Protein AF-A0A9Q0ENS5-F1 (afdb_monomer_lite)

pLDDT: mean 82.98, std 19.2, range [41.03, 97.69]

Radius of gyration: 19.53 Å; chains: 1; bounding box: 33×38×55 Å

InterPro domains:
  IPR000209 Peptidase S8/S53 domain [PF00082] (42-66)
  IPR023827 Peptidase S8, subtilisin, Asp-active site [PS00136] (47-58)
  IPR036852 Peptidase S8/S53 domain superfamily [G3DSA:3.40.50.200] (1-78)
  IPR036852 Peptidase S8/S53 domain superfamily [SSF52743] (3-76)

Sequence (89 aa):
MEVNISDPLFSKQWYLVNTGQADGTPGLDLNVAEAWRLGYTGRGVTIAIMDDGIDYLHPDLASNYVSTTPAVLHPSLRRSLQWLVVVGL

Foldseek 3Di:
DQPDDPPPCVLVPCQAFNPCSPVDDGPPHPPCRVVVVVVNDCPPPDDDDPDPDDPCVPPVRVVVDDPDDPCPPDPVNVVVCVPVVPDDD

Organism: NCBI:txid630683

Secondary structure (DSSP, 8-state):
-------TTGGG-TTT--SSTTSPPTT-S--HHHHHHTT---TT------SS---TTSTTTTTT---S----S-GGGGTTGGGSSS---

Structure (mmCIF, N/CA/C/O backbone):
data_AF-A0A9Q0ENS5-F1
#
_entry.id   AF-A0A9Q0ENS5-F1
#
loop_
_atom_site.group_PDB
_atom_site.id
_atom_site.type_symbol
_atom_site.label_atom_id
_atom_site.label_alt_id
_atom_site.label_comp_id
_atom_site.label_asym_id
_atom_site.label_entity_id
_atom_site.label_seq_id
_atom_site.pdbx_PDB_ins_code
_atom_site.Cartn_x
_atom_site.Cartn_y
_atom_site.Cartn_z
_atom_site.occupancy
_atom_site.B_iso_or_equiv
_atom_site.auth_seq_id
_atom_site.auth_comp_id
_atom_site.auth_asym_id
_atom_site.auth_atom_id
_atom_site.pdbx_PDB_model_num
ATOM 1 N N . MET A 1 1 ? -11.649 -17.631 1.698 1.00 50.94 1 MET A N 1
ATOM 2 C CA . MET A 1 1 ? -10.205 -17.825 1.916 1.00 50.94 1 MET A CA 1
ATOM 3 C C . MET A 1 1 ? -9.736 -16.695 2.803 1.00 50.94 1 MET A C 1
ATOM 5 O O . MET A 1 1 ? -10.124 -15.563 2.553 1.00 50.94 1 MET A O 1
ATOM 9 N N . GLU A 1 2 ? -9.020 -17.012 3.871 1.00 57.41 2 GLU A N 1
ATOM 10 C CA . GLU A 1 2 ? -8.387 -16.020 4.739 1.00 57.41 2 GLU A CA 1
ATOM 11 C C . GLU A 1 2 ? -7.260 -15.335 3.956 1.00 57.41 2 GLU A C 1
ATOM 13 O O . GLU A 1 2 ? -6.495 -16.008 3.260 1.00 57.41 2 GLU A O 1
ATOM 18 N N . VAL A 1 3 ? -7.201 -14.003 3.987 1.00 68.94 3 VAL A N 1
ATOM 19 C CA . VAL A 1 3 ? -6.105 -13.261 3.355 1.00 68.94 3 VAL A CA 1
ATOM 20 C C . VAL A 1 3 ? -4.917 -13.349 4.312 1.00 68.94 3 VAL A C 1
ATOM 22 O O . VAL A 1 3 ? -4.885 -12.658 5.324 1.00 68.94 3 VAL A O 1
ATOM 25 N N . ASN A 1 4 ? -3.973 -14.250 4.035 1.00 80.94 4 ASN A N 1
ATOM 26 C CA . ASN A 1 4 ? -2.781 -14.423 4.863 1.00 80.94 4 ASN A CA 1
ATOM 27 C C . ASN A 1 4 ? -1.769 -13.305 4.575 1.00 80.94 4 ASN A C 1
ATOM 29 O O . ASN A 1 4 ? -1.042 -13.374 3.583 1.00 80.94 4 ASN A O 1
ATOM 33 N N . ILE A 1 5 ? -1.738 -12.280 5.429 1.00 90.19 5 ILE A N 1
ATOM 34 C CA . ILE A 1 5 ? -0.812 -11.151 5.311 1.00 90.19 5 ILE A CA 1
ATOM 35 C C . ILE A 1 5 ? 0.291 -11.304 6.354 1.00 90.19 5 ILE A C 1
ATOM 37 O O . ILE A 1 5 ? 0.049 -11.190 7.552 1.00 90.19 5 ILE A O 1
ATOM 41 N N . SER A 1 6 ? 1.509 -11.562 5.881 1.00 94.19 6 SER A N 1
ATOM 42 C CA . SER A 1 6 ? 2.696 -11.758 6.720 1.00 94.19 6 SER A CA 1
ATOM 43 C C . SER A 1 6 ? 3.584 -10.518 6.827 1.00 94.19 6 SER A C 1
ATOM 45 O O . SER A 1 6 ? 4.652 -10.600 7.432 1.00 94.19 6 SER A O 1
ATOM 47 N N . ASP A 1 7 ? 3.193 -9.399 6.209 1.00 95.06 7 ASP A N 1
ATOM 48 C CA . ASP A 1 7 ? 3.967 -8.160 6.273 1.00 95.06 7 ASP A CA 1
ATOM 49 C C . ASP A 1 7 ? 4.050 -7.654 7.732 1.00 95.06 7 ASP A C 1
ATOM 51 O O . ASP A 1 7 ? 3.009 -7.415 8.356 1.00 95.06 7 ASP A O 1
ATOM 55 N N . PRO A 1 8 ? 5.260 -7.480 8.306 1.00 96.31 8 PRO A N 1
ATOM 56 C CA . PRO A 1 8 ? 5.427 -7.086 9.707 1.00 96.31 8 PRO A CA 1
ATOM 57 C C . PRO A 1 8 ? 4.839 -5.717 10.068 1.00 96.31 8 PRO A C 1
ATOM 59 O O . PRO A 1 8 ? 4.631 -5.429 11.249 1.00 96.31 8 PRO A O 1
ATOM 62 N N . LEU A 1 9 ? 4.617 -4.848 9.081 1.00 96.38 9 LEU A N 1
ATOM 63 C CA . LEU A 1 9 ? 4.097 -3.497 9.260 1.00 96.38 9 LEU A CA 1
ATOM 64 C C . LEU A 1 9 ? 2.608 -3.385 8.916 1.00 96.38 9 LEU A C 1
ATOM 66 O O . LEU A 1 9 ? 2.036 -2.318 9.143 1.00 96.38 9 LEU A O 1
ATOM 70 N N . PHE A 1 10 ? 1.954 -4.463 8.469 1.00 95.00 10 PHE A N 1
ATOM 71 C CA . PHE A 1 10 ? 0.537 -4.459 8.095 1.00 95.00 10 PHE A CA 1
ATOM 72 C C . PHE A 1 10 ? -0.376 -3.918 9.201 1.00 95.00 10 PHE A C 1
ATOM 74 O O . PHE A 1 10 ? -1.279 -3.127 8.940 1.00 95.00 10 PHE A O 1
ATOM 81 N N . SER A 1 11 ? -0.094 -4.254 10.465 1.00 93.94 11 SER A N 1
ATOM 82 C CA . SER A 1 11 ? -0.866 -3.763 11.617 1.00 93.94 11 SER A CA 1
ATOM 83 C C . SER A 1 11 ? -0.873 -2.235 11.745 1.00 93.94 11 SER A C 1
ATOM 85 O O . SER A 1 11 ? -1.776 -1.677 12.362 1.00 93.94 11 SER A O 1
ATOM 87 N N . LYS A 1 12 ? 0.093 -1.540 11.132 1.00 96.00 12 LYS A N 1
ATOM 88 C CA . LYS A 1 12 ? 0.201 -0.075 11.119 1.00 96.00 12 LYS A CA 1
ATOM 89 C C . LYS A 1 12 ? -0.498 0.571 9.916 1.00 96.00 12 LYS A C 1
ATOM 91 O O . LYS A 1 12 ? -0.676 1.788 9.900 1.00 96.00 12 LYS A O 1
ATOM 96 N N . GLN A 1 13 ? -0.900 -0.206 8.912 1.00 96.31 13 GLN A N 1
ATOM 97 C CA . GLN A 1 13 ? -1.493 0.279 7.662 1.00 96.31 13 GLN A CA 1
ATOM 98 C C . GLN A 1 13 ? -3.015 0.442 7.797 1.00 96.31 13 GLN A C 1
ATOM 100 O O . GLN A 1 13 ? -3.803 -0.270 7.176 1.00 96.31 13 GLN A O 1
ATOM 105 N N . TRP A 1 14 ? -3.434 1.411 8.615 1.00 96.56 14 TRP A N 1
ATOM 106 C CA . TRP A 1 14 ? -4.848 1.680 8.919 1.00 96.56 14 TRP A CA 1
ATOM 107 C C . TRP A 1 14 ? -5.722 1.904 7.682 1.00 96.56 14 TRP A C 1
ATOM 109 O O . TRP A 1 14 ? -6.895 1.560 7.696 1.00 96.56 14 TRP A O 1
ATOM 119 N N . TYR A 1 15 ? -5.158 2.435 6.596 1.00 96.75 15 TYR A N 1
ATOM 120 C CA . TYR A 1 15 ? -5.891 2.701 5.358 1.00 96.75 15 TYR A CA 1
ATOM 121 C C . TYR A 1 15 ? -6.332 1.420 4.628 1.00 96.75 15 TYR A C 1
ATOM 123 O O . TYR A 1 15 ? -7.235 1.480 3.795 1.00 96.75 15 TYR A O 1
ATOM 131 N N . LEU A 1 16 ? -5.727 0.267 4.935 1.00 96.19 16 LEU A N 1
ATOM 132 C CA . LEU A 1 16 ? -6.110 -1.033 4.373 1.00 96.19 16 LEU A CA 1
ATOM 133 C C . LEU A 1 16 ? -7.160 -1.726 5.245 1.00 96.19 16 LEU A C 1
ATOM 135 O O . LEU A 1 16 ? -8.172 -2.194 4.726 1.00 96.19 16 LEU A O 1
ATOM 139 N N . VAL A 1 17 ? -6.894 -1.798 6.553 1.00 95.38 17 VAL A N 1
ATOM 140 C CA . VAL A 1 17 ? -7.776 -2.381 7.572 1.00 95.38 17 VAL A CA 1
ATOM 141 C C . VAL A 1 17 ? -7.647 -1.558 8.854 1.00 95.38 17 VAL A C 1
ATOM 143 O O . VAL A 1 17 ? -6.604 -1.567 9.515 1.00 95.38 17 VAL A O 1
ATOM 146 N N . ASN A 1 18 ? -8.713 -0.852 9.220 1.00 96.69 18 ASN A N 1
ATOM 147 C CA . ASN A 1 18 ? -8.759 -0.004 10.401 1.00 96.69 18 ASN A CA 1
ATOM 148 C C . ASN A 1 18 ? -9.495 -0.711 11.544 1.00 96.69 18 ASN A C 1
ATOM 150 O O . ASN A 1 18 ? -10.723 -0.808 11.564 1.00 96.69 18 ASN A O 1
ATOM 154 N N . THR A 1 19 ? -8.735 -1.165 12.536 1.00 95.50 19 THR A N 1
ATOM 155 C CA . THR A 1 19 ? -9.245 -1.757 13.781 1.00 95.50 19 THR A CA 1
ATOM 156 C C . THR A 1 19 ? -9.229 -0.763 14.945 1.00 95.50 19 THR A C 1
ATOM 158 O O . THR A 1 19 ? -9.402 -1.169 16.091 1.00 95.50 19 THR A O 1
ATOM 161 N N . GLY A 1 20 ? -8.973 0.524 14.683 1.00 96.31 20 GLY A N 1
ATOM 162 C CA . GLY A 1 20 ? -8.727 1.544 15.706 1.00 96.31 20 GLY A CA 1
ATOM 163 C C . GLY A 1 20 ? -7.288 1.557 16.235 1.00 96.31 20 GLY A C 1
ATOM 164 O O . GLY A 1 20 ? -7.032 2.100 17.302 1.00 96.31 20 GLY A O 1
ATOM 165 N N . GLN A 1 21 ? -6.329 0.976 15.504 1.00 94.19 21 GLN A N 1
ATOM 166 C CA . GLN A 1 21 ? -4.929 0.803 15.932 1.00 94.19 21 GLN A CA 1
ATOM 167 C C . GLN A 1 21 ? -4.136 2.109 16.132 1.00 94.19 21 GLN A C 1
ATOM 169 O O . GLN A 1 21 ? -3.023 2.079 16.650 1.00 94.19 21 GLN A O 1
ATOM 174 N N . ALA A 1 22 ? -4.677 3.233 15.665 1.00 92.56 22 ALA A N 1
ATOM 175 C CA . ALA A 1 22 ? -4.052 4.552 15.701 1.00 92.56 22 ALA A CA 1
ATOM 176 C C . ALA A 1 22 ? -5.051 5.614 16.188 1.00 92.56 22 ALA A C 1
ATOM 178 O O . ALA A 1 22 ? -5.150 6.687 15.598 1.00 92.56 22 ALA A O 1
ATOM 179 N N . ASP A 1 23 ? -5.866 5.263 17.191 1.00 95.25 23 ASP A N 1
ATOM 180 C CA . ASP A 1 23 ? -6.934 6.107 17.756 1.00 95.25 23 ASP A CA 1
ATOM 181 C C . ASP A 1 23 ? -7.979 6.581 16.720 1.00 95.25 23 ASP A C 1
ATOM 183 O O . ASP A 1 23 ? -8.725 7.538 16.933 1.00 95.25 23 ASP A O 1
ATOM 187 N N . GLY A 1 24 ? -8.044 5.893 15.577 1.00 93.62 24 GLY A N 1
ATOM 188 C CA . GLY A 1 24 ? -9.024 6.121 14.522 1.00 93.62 24 GLY A CA 1
ATOM 189 C C . GLY A 1 24 ? -10.356 5.427 14.804 1.00 93.62 24 GLY A C 1
ATOM 190 O O . GLY A 1 24 ? -10.464 4.545 15.654 1.00 93.62 24 GLY A O 1
ATOM 191 N N . THR A 1 25 ? -11.390 5.796 14.050 1.00 97.62 25 THR A N 1
ATOM 192 C CA . THR A 1 25 ? -12.682 5.099 14.094 1.00 97.62 25 THR A CA 1
ATOM 193 C C . THR A 1 25 ? -12.586 3.779 13.318 1.00 97.62 25 THR A C 1
ATOM 195 O O . THR A 1 25 ? -12.311 3.828 12.117 1.00 97.62 25 THR A O 1
ATOM 198 N N . PRO A 1 26 ? -12.823 2.613 13.952 1.00 96.75 26 PRO A N 1
ATOM 199 C CA . PRO A 1 26 ? -12.777 1.324 13.264 1.00 96.75 26 PRO A CA 1
ATOM 200 C C . PRO A 1 26 ? -13.695 1.279 12.036 1.00 96.75 26 PRO A C 1
ATOM 202 O O . PRO A 1 26 ? -14.806 1.811 12.066 1.00 96.75 26 PRO A O 1
ATOM 205 N N . GLY A 1 27 ? -13.230 0.639 10.963 1.00 95.88 27 GLY A N 1
ATOM 206 C CA . GLY A 1 27 ? -13.954 0.517 9.692 1.00 95.88 27 GLY A CA 1
ATOM 207 C C . GLY A 1 27 ? -13.926 1.757 8.789 1.00 95.88 27 GLY A C 1
ATOM 208 O O . GLY A 1 27 ? -14.442 1.697 7.676 1.00 95.88 27 GLY A O 1
ATOM 209 N N . LEU A 1 28 ? -13.320 2.874 9.218 1.00 96.88 28 LEU A N 1
ATOM 210 C CA . LEU A 1 28 ? -12.982 3.975 8.309 1.00 96.88 28 LEU A CA 1
ATOM 211 C C . LEU A 1 28 ? -11.655 3.670 7.601 1.00 96.88 28 LEU A C 1
ATOM 213 O O . LEU A 1 28 ? -10.596 4.163 7.994 1.00 96.88 28 LEU A O 1
ATOM 217 N N . ASP A 1 29 ? -11.732 2.823 6.578 1.00 97.00 29 ASP A N 1
ATOM 218 C CA . ASP A 1 29 ? -10.641 2.405 5.694 1.00 97.00 29 ASP A CA 1
ATOM 219 C C . ASP A 1 29 ? -11.135 2.273 4.238 1.00 97.00 29 ASP A C 1
ATOM 221 O O 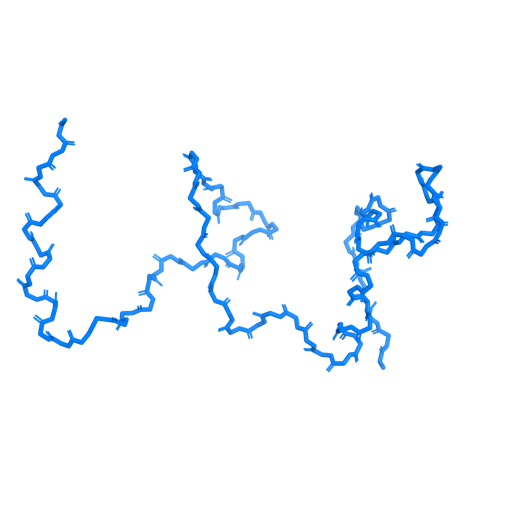. ASP A 1 29 ? -12.261 2.652 3.906 1.00 97.00 29 ASP A O 1
ATOM 225 N N . LEU A 1 30 ? -10.284 1.779 3.334 1.00 97.19 30 LEU A N 1
ATOM 226 C CA . LEU A 1 30 ? -10.626 1.583 1.920 1.00 97.19 30 LEU A CA 1
ATOM 227 C C . LEU A 1 30 ? -11.499 0.340 1.656 1.00 97.19 30 LEU A C 1
ATOM 229 O O . LEU A 1 30 ? -11.852 0.084 0.504 1.00 97.19 30 LEU A O 1
ATOM 233 N N . ASN A 1 31 ? -11.818 -0.457 2.682 1.00 95.19 31 ASN A N 1
ATOM 234 C CA . ASN A 1 31 ? -12.540 -1.728 2.591 1.00 95.19 31 ASN A CA 1
ATOM 235 C C . ASN A 1 31 ? -11.944 -2.711 1.554 1.00 95.19 31 ASN A C 1
ATOM 237 O O . ASN A 1 31 ? -12.652 -3.435 0.850 1.00 95.19 31 ASN A O 1
ATOM 241 N N . VAL A 1 32 ? -10.611 -2.737 1.431 1.00 95.25 32 VAL A N 1
ATOM 242 C CA . VAL A 1 32 ? -9.890 -3.541 0.420 1.00 95.25 32 VAL A CA 1
ATOM 243 C C . VAL A 1 32 ? -9.808 -5.027 0.767 1.00 95.25 32 VAL A C 1
ATOM 245 O O . VAL A 1 32 ? -9.644 -5.858 -0.128 1.00 95.25 32 VAL A O 1
ATOM 248 N N .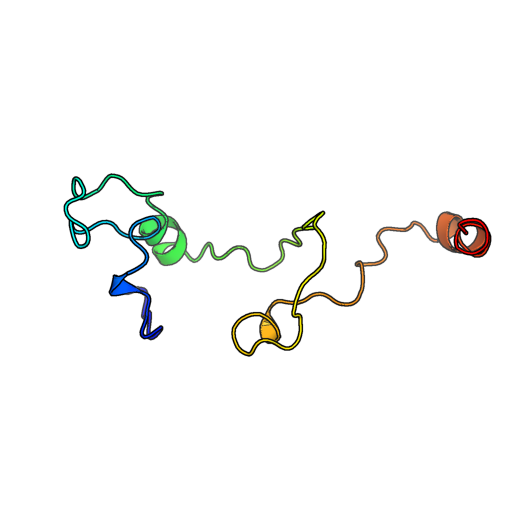 ALA A 1 33 ? -9.966 -5.385 2.044 1.00 93.19 33 ALA A N 1
ATOM 249 C CA . ALA A 1 33 ? -9.882 -6.770 2.502 1.00 93.19 33 ALA A CA 1
ATOM 250 C C . ALA A 1 33 ? -10.902 -7.683 1.800 1.00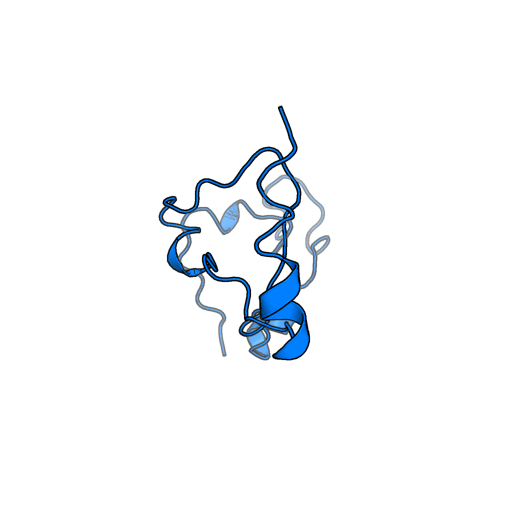 93.19 33 ALA A C 1
ATOM 252 O O . ALA A 1 33 ? -10.574 -8.816 1.440 1.00 93.19 33 ALA A O 1
ATOM 253 N N . GLU A 1 34 ? -12.114 -7.184 1.534 1.00 93.19 34 GLU A N 1
ATOM 254 C CA . GLU A 1 34 ? -13.138 -7.945 0.815 1.00 93.19 34 GLU A CA 1
ATOM 255 C C . GLU A 1 34 ? -12.750 -8.180 -0.653 1.00 93.19 34 GLU A C 1
ATOM 257 O O . GLU A 1 34 ? -12.902 -9.289 -1.166 1.00 93.19 34 GLU A O 1
ATOM 262 N N . ALA A 1 35 ? -12.156 -7.185 -1.321 1.00 94.62 35 ALA A N 1
ATOM 263 C CA . ALA A 1 35 ? -11.657 -7.344 -2.686 1.00 94.62 35 ALA A CA 1
ATOM 264 C C . ALA A 1 35 ? -10.552 -8.414 -2.763 1.00 94.62 35 ALA A C 1
ATOM 266 O O . ALA A 1 35 ? -10.580 -9.274 -3.649 1.00 94.62 35 ALA A O 1
ATOM 267 N N . TRP A 1 36 ? -9.627 -8.432 -1.799 1.00 94.94 36 TRP A N 1
ATOM 268 C CA . TRP A 1 36 ? -8.591 -9.464 -1.707 1.00 94.94 36 TRP A CA 1
ATOM 269 C C . TRP A 1 36 ? -9.161 -10.850 -1.412 1.00 94.94 36 TRP A C 1
ATOM 271 O O . TRP A 1 36 ? -8.707 -11.830 -2.005 1.00 94.94 36 TRP A O 1
ATOM 281 N N . ARG A 1 37 ? -10.196 -10.946 -0.567 1.00 93.75 37 ARG A N 1
ATOM 282 C CA . ARG A 1 37 ? -10.909 -12.203 -0.289 1.00 93.75 37 ARG A CA 1
ATOM 283 C C . ARG A 1 37 ? -11.561 -12.788 -1.545 1.00 93.75 37 ARG A C 1
ATOM 285 O O . ARG A 1 37 ? -11.640 -14.010 -1.679 1.00 93.75 37 ARG A O 1
ATOM 292 N N . LEU A 1 38 ? -11.996 -11.922 -2.461 1.00 94.62 38 LEU A N 1
ATOM 293 C CA . LEU A 1 38 ? -12.520 -12.276 -3.784 1.00 94.62 38 LEU A CA 1
ATOM 294 C C . LEU A 1 38 ? -11.415 -12.524 -4.833 1.00 94.62 38 LEU A C 1
ATOM 296 O O . LEU A 1 38 ? -11.717 -12.933 -5.951 1.00 94.62 38 LEU A O 1
ATOM 300 N N . GLY A 1 39 ? -10.141 -12.315 -4.484 1.00 93.12 39 GLY A N 1
ATOM 301 C CA . GLY A 1 39 ? -8.985 -12.555 -5.351 1.00 93.12 39 GLY A CA 1
ATOM 302 C C . GLY A 1 39 ? -8.565 -11.370 -6.227 1.00 93.12 39 GLY A C 1
ATOM 303 O O . GLY A 1 39 ? -7.660 -11.523 -7.055 1.00 93.12 39 GLY A O 1
ATOM 304 N N . TYR A 1 40 ? -9.169 -10.191 -6.052 1.00 95.31 40 TYR A N 1
ATOM 305 C CA . TYR A 1 40 ? -8.810 -8.978 -6.787 1.00 95.31 40 TYR A CA 1
ATOM 306 C C . TYR A 1 40 ? -7.586 -8.308 -6.166 1.00 95.31 40 TYR A C 1
ATOM 308 O O . TYR A 1 40 ? -7.695 -7.656 -5.138 1.00 95.31 40 TYR A O 1
ATOM 316 N N . THR A 1 41 ? -6.418 -8.439 -6.796 1.00 94.12 41 THR A N 1
ATOM 317 C CA . THR A 1 41 ? -5.143 -7.924 -6.252 1.00 94.12 41 THR A CA 1
ATOM 318 C C . THR A 1 41 ? -4.454 -6.891 -7.148 1.00 94.12 41 THR A C 1
ATOM 320 O O . THR A 1 41 ? -3.316 -6.526 -6.886 1.00 94.12 41 THR A O 1
ATOM 323 N N . GLY A 1 42 ? -5.075 -6.495 -8.263 1.00 94.75 42 GLY A N 1
ATOM 324 C CA . GLY A 1 42 ? -4.443 -5.635 -9.275 1.00 94.75 42 GLY A CA 1
ATOM 325 C C . GLY A 1 42 ? -3.471 -6.350 -10.226 1.00 94.75 42 GLY A C 1
ATOM 326 O O . GLY A 1 42 ? -2.891 -5.708 -11.097 1.00 94.75 42 GLY A O 1
ATOM 327 N N . ARG A 1 43 ? -3.307 -7.681 -10.125 1.00 95.06 43 ARG A N 1
ATOM 328 C CA . ARG A 1 43 ? -2.490 -8.458 -11.080 1.00 95.06 43 ARG A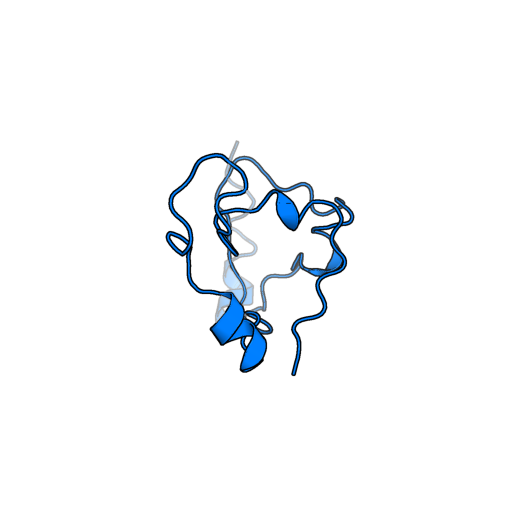 CA 1
ATOM 329 C C . ARG A 1 43 ? -2.950 -8.210 -12.521 1.00 95.06 43 ARG A C 1
ATOM 331 O O . ARG A 1 43 ? -4.130 -8.356 -12.825 1.00 95.06 43 ARG A O 1
ATOM 338 N N . GLY A 1 44 ? -2.001 -7.889 -13.399 1.00 93.94 44 GLY A N 1
ATOM 339 C CA . GLY A 1 44 ? -2.257 -7.577 -14.811 1.00 93.94 44 GLY A CA 1
ATOM 340 C C . GLY A 1 44 ? -2.569 -6.103 -15.095 1.00 93.94 44 GLY A C 1
ATOM 341 O O . GLY A 1 44 ? -2.694 -5.738 -16.260 1.00 93.94 44 GLY A O 1
ATOM 342 N N . VAL A 1 45 ? -2.657 -5.253 -14.067 1.00 94.50 45 VAL A N 1
ATOM 343 C CA . VAL A 1 45 ? -2.770 -3.796 -14.216 1.00 94.50 45 VAL A CA 1
ATOM 344 C C . VAL A 1 45 ? -1.379 -3.170 -14.116 1.00 94.50 45 VAL A C 1
ATOM 346 O O . VAL A 1 45 ? -0.623 -3.474 -13.198 1.00 94.50 45 VAL A O 1
ATOM 349 N N . THR A 1 46 ? -1.043 -2.277 -15.049 1.00 94.06 46 THR A N 1
ATOM 350 C CA . THR A 1 46 ? 0.175 -1.455 -14.990 1.00 94.06 46 THR A CA 1
ATOM 351 C C . THR A 1 46 ? -0.196 -0.030 -14.598 1.00 94.06 46 THR A C 1
ATOM 353 O O . THR A 1 46 ? -1.067 0.573 -15.222 1.00 94.06 46 THR A O 1
ATOM 356 N N . ILE A 1 47 ? 0.472 0.505 -13.577 1.00 92.88 47 ILE A N 1
ATOM 357 C CA . ILE A 1 47 ? 0.277 1.868 -13.069 1.00 92.88 47 ILE A CA 1
ATOM 358 C C . ILE A 1 47 ? 1.553 2.663 -13.356 1.00 92.88 47 ILE A C 1
ATOM 360 O O . ILE A 1 47 ? 2.649 2.190 -13.066 1.00 92.88 47 ILE A O 1
ATOM 364 N N . ALA A 1 48 ? 1.411 3.861 -13.928 1.00 92.69 48 ALA A N 1
ATOM 365 C CA . ALA A 1 48 ? 2.510 4.808 -14.089 1.00 92.69 48 ALA A CA 1
ATOM 366 C C . ALA A 1 48 ? 2.462 5.846 -12.960 1.00 92.69 48 ALA A C 1
ATOM 368 O O . ALA A 1 48 ? 1.418 6.457 -12.734 1.00 92.69 48 ALA A O 1
ATOM 369 N N . ILE A 1 49 ? 3.588 6.039 -12.274 1.00 92.62 49 ILE A N 1
ATOM 370 C CA . ILE A 1 49 ? 3.762 7.054 -11.231 1.00 92.62 49 ILE A CA 1
ATOM 371 C C . ILE A 1 49 ? 4.655 8.148 -11.822 1.00 92.62 49 ILE A C 1
ATOM 373 O O . ILE A 1 49 ? 5.791 7.873 -12.202 1.00 92.62 49 ILE A O 1
ATOM 377 N N . MET A 1 50 ? 4.117 9.360 -11.973 1.00 94.44 50 MET A N 1
ATOM 378 C CA . MET A 1 50 ? 4.851 10.516 -12.497 1.00 94.44 50 MET A CA 1
ATOM 379 C C . MET A 1 50 ? 5.334 11.369 -11.323 1.00 94.44 50 MET A C 1
ATOM 381 O O . MET A 1 50 ? 4.601 12.231 -10.847 1.00 94.44 50 MET A O 1
ATOM 385 N N . ASP A 1 51 ? 6.544 11.075 -10.856 1.00 93.62 51 ASP A N 1
ATOM 386 C CA . ASP A 1 51 ? 7.186 11.699 -9.691 1.00 93.62 51 ASP A CA 1
ATOM 387 C C . ASP A 1 51 ? 8.695 11.898 -9.959 1.00 93.62 51 ASP A C 1
ATOM 389 O O . ASP A 1 51 ? 9.147 11.759 -11.099 1.00 93.62 51 ASP A O 1
ATOM 393 N N . ASP A 1 52 ? 9.480 12.231 -8.937 1.00 95.69 52 ASP A N 1
ATOM 394 C CA . ASP A 1 52 ? 10.931 12.443 -9.017 1.00 95.69 52 ASP A CA 1
ATOM 395 C C . ASP A 1 52 ? 11.759 11.161 -9.246 1.00 95.69 52 ASP A C 1
ATOM 397 O O . ASP A 1 52 ? 12.901 11.226 -9.711 1.00 95.69 52 ASP A O 1
ATOM 401 N N . GLY A 1 53 ? 11.183 9.989 -8.978 1.00 92.44 53 GLY A N 1
ATOM 402 C CA . GLY A 1 53 ? 11.801 8.696 -9.232 1.00 92.44 53 GLY A CA 1
ATOM 403 C C . GLY A 1 53 ? 11.103 7.538 -8.523 1.00 92.44 53 GLY A C 1
ATOM 404 O O . GLY A 1 53 ? 10.066 7.685 -7.884 1.00 92.44 53 GLY A O 1
ATOM 405 N N . ILE A 1 54 ? 11.685 6.346 -8.653 1.00 94.44 54 ILE A N 1
ATOM 406 C CA . ILE A 1 54 ? 11.282 5.149 -7.909 1.00 94.44 54 ILE A CA 1
ATOM 407 C C . ILE A 1 54 ? 12.524 4.319 -7.578 1.00 94.44 54 ILE A C 1
ATOM 409 O O . ILE A 1 54 ? 13.347 4.051 -8.457 1.00 94.44 54 ILE A O 1
ATOM 413 N N . ASP A 1 55 ? 12.654 3.878 -6.325 1.00 96.31 55 ASP A N 1
ATOM 414 C CA . ASP A 1 55 ? 13.648 2.866 -5.956 1.00 96.31 55 ASP A CA 1
ATOM 415 C C . ASP A 1 55 ? 13.149 1.478 -6.372 1.00 96.31 55 ASP A C 1
ATOM 417 O O . ASP A 1 55 ? 12.583 0.711 -5.592 1.00 96.31 55 ASP A O 1
ATOM 421 N N . TYR A 1 56 ? 13.340 1.159 -7.650 1.00 94.44 56 TYR A N 1
ATOM 422 C CA . TYR A 1 56 ? 12.904 -0.109 -8.230 1.00 94.44 56 TYR A CA 1
ATOM 423 C C . TYR A 1 56 ? 13.679 -1.330 -7.703 1.00 94.44 56 TYR A C 1
ATOM 425 O O . TYR A 1 56 ? 13.311 -2.458 -8.030 1.00 94.44 56 TYR A O 1
ATOM 433 N N . LEU A 1 57 ? 14.743 -1.134 -6.913 1.00 96.44 57 LEU A N 1
ATOM 434 C CA . LEU A 1 57 ? 15.504 -2.214 -6.278 1.00 96.44 57 LEU A CA 1
ATOM 435 C C . LEU A 1 57 ? 15.060 -2.489 -4.837 1.00 96.44 57 LEU A C 1
ATOM 437 O O . LEU A 1 57 ? 15.517 -3.472 -4.248 1.00 96.44 57 LEU A O 1
ATOM 441 N N . HIS A 1 58 ? 14.158 -1.679 -4.274 1.00 97.69 58 HIS A N 1
ATOM 442 C CA . HIS A 1 58 ? 13.621 -1.917 -2.941 1.00 97.69 58 HIS A CA 1
ATOM 443 C C . HIS A 1 58 ? 12.971 -3.316 -2.865 1.00 97.69 58 HIS A C 1
ATOM 445 O O . HIS A 1 58 ? 12.154 -3.643 -3.733 1.00 97.69 58 HIS A O 1
ATOM 451 N N . PRO A 1 59 ? 13.262 -4.147 -1.841 1.00 97.50 59 PRO A N 1
ATOM 452 C CA . PRO A 1 59 ? 12.767 -5.528 -1.767 1.00 97.50 59 PRO A CA 1
ATOM 453 C C . PRO A 1 59 ? 11.242 -5.673 -1.885 1.00 97.50 59 PRO A C 1
ATOM 455 O O . PRO A 1 59 ? 10.763 -6.661 -2.436 1.00 97.50 59 PRO A O 1
ATOM 458 N N . ASP A 1 60 ? 10.495 -4.675 -1.410 1.00 96.94 60 ASP A N 1
ATOM 459 C CA . ASP A 1 60 ? 9.023 -4.652 -1.431 1.00 96.94 60 ASP A CA 1
ATOM 460 C C . ASP A 1 60 ? 8.425 -4.124 -2.759 1.00 96.94 60 ASP A C 1
ATOM 462 O O . ASP A 1 60 ? 7.231 -4.253 -3.021 1.00 96.94 60 ASP A O 1
ATOM 466 N N . LEU A 1 61 ? 9.257 -3.543 -3.636 1.00 96.50 61 LEU A N 1
ATOM 467 C CA . LEU A 1 61 ? 8.840 -2.987 -4.933 1.00 96.50 61 LEU A CA 1
ATOM 468 C C . LEU A 1 61 ? 9.371 -3.788 -6.125 1.00 96.50 61 LEU A C 1
ATOM 470 O O . LEU A 1 61 ? 8.696 -3.878 -7.150 1.00 96.50 61 LEU A O 1
ATOM 474 N N . ALA A 1 62 ? 10.555 -4.392 -6.000 1.00 96.12 62 ALA A N 1
ATOM 475 C CA . ALA A 1 62 ? 11.293 -4.992 -7.110 1.00 96.12 62 ALA A CA 1
ATOM 476 C C . ALA A 1 62 ? 10.504 -6.073 -7.868 1.00 96.12 62 ALA A C 1
ATOM 478 O O . ALA A 1 62 ? 10.602 -6.172 -9.089 1.00 96.12 62 ALA A O 1
ATOM 479 N N . SER A 1 63 ? 9.686 -6.861 -7.165 1.00 95.56 63 SER A N 1
ATOM 480 C CA . SER A 1 63 ? 8.848 -7.906 -7.771 1.00 95.56 63 SER A CA 1
ATOM 481 C C . SER A 1 63 ? 7.660 -7.356 -8.572 1.00 95.56 63 SER A C 1
ATOM 483 O O . SER A 1 63 ? 7.132 -8.057 -9.435 1.00 95.56 63 SER A O 1
ATOM 485 N N . ASN A 1 64 ? 7.259 -6.109 -8.309 1.00 95.25 64 ASN A N 1
ATOM 486 C CA . ASN A 1 64 ? 6.117 -5.436 -8.926 1.00 95.25 64 ASN A CA 1
ATOM 487 C C . ASN A 1 64 ? 6.532 -4.345 -9.931 1.00 95.25 64 ASN A C 1
ATOM 489 O O . ASN A 1 64 ? 5.670 -3.739 -10.571 1.00 95.25 64 ASN A O 1
ATOM 493 N N . TYR A 1 65 ? 7.832 -4.086 -10.093 1.00 94.56 65 TYR A N 1
ATOM 494 C CA . TYR A 1 65 ? 8.335 -3.096 -11.039 1.00 94.56 65 TYR A CA 1
ATOM 495 C C . TYR A 1 65 ? 8.312 -3.619 -12.481 1.00 94.56 65 TYR A C 1
ATOM 497 O O . TYR A 1 65 ? 8.826 -4.694 -12.794 1.00 94.56 65 TYR A O 1
ATOM 505 N N . VAL A 1 66 ? 7.756 -2.817 -13.391 1.00 92.06 66 VAL A N 1
ATOM 506 C CA . VAL A 1 66 ? 7.698 -3.115 -14.825 1.00 92.06 66 VAL A CA 1
ATOM 507 C C . VAL A 1 66 ? 8.691 -2.209 -15.553 1.00 92.06 66 VAL A C 1
ATOM 509 O O . VAL A 1 66 ? 8.402 -1.052 -15.837 1.00 92.06 66 VAL A O 1
ATOM 512 N N . SER A 1 67 ? 9.875 -2.744 -15.864 1.00 84.69 67 SER A N 1
ATOM 513 C CA . SER A 1 67 ? 10.962 -2.003 -16.532 1.00 84.69 67 SER A CA 1
ATOM 514 C C . SER A 1 67 ? 10.722 -1.753 -18.021 1.00 84.69 67 SER A C 1
ATOM 516 O O . SER A 1 67 ? 11.346 -0.885 -18.629 1.00 84.69 67 SER A O 1
ATOM 518 N N . THR A 1 68 ? 9.836 -2.537 -18.628 1.00 74.69 68 THR A N 1
ATOM 519 C CA . THR A 1 68 ? 9.496 -2.446 -20.043 1.00 74.69 68 THR A CA 1
ATOM 520 C C . THR A 1 68 ? 8.065 -1.986 -20.164 1.00 74.69 68 THR A C 1
ATOM 522 O O . THR A 1 68 ? 7.140 -2.697 -19.785 1.00 74.69 68 THR A O 1
ATOM 525 N N . THR A 1 69 ? 7.858 -0.809 -20.748 1.00 60.00 69 THR A N 1
ATOM 526 C CA . THR A 1 69 ? 6.530 -0.441 -21.229 1.00 60.00 69 THR A CA 1
ATOM 527 C C . THR A 1 69 ? 6.064 -1.584 -22.136 1.00 60.00 69 THR A C 1
ATOM 529 O O . THR A 1 69 ? 6.785 -1.897 -23.095 1.00 60.00 69 THR A O 1
ATOM 532 N N . PRO A 1 70 ? 4.918 -2.248 -21.870 1.00 53.94 70 PRO A N 1
ATOM 533 C CA . PRO A 1 70 ? 4.351 -3.159 -22.846 1.00 53.94 70 PRO A CA 1
ATOM 534 C C . PRO A 1 70 ? 4.268 -2.346 -24.122 1.00 53.94 70 PRO A C 1
ATOM 536 O O . PRO A 1 70 ? 3.723 -1.242 -24.107 1.00 53.94 70 PRO A O 1
ATOM 539 N N . ALA A 1 71 ? 4.915 -2.814 -25.186 1.00 51.84 71 ALA A N 1
ATOM 540 C CA . ALA A 1 71 ? 4.962 -2.085 -26.435 1.00 51.84 71 ALA A CA 1
ATOM 541 C C . ALA A 1 71 ? 3.562 -2.097 -27.064 1.00 51.84 71 ALA A C 1
ATOM 543 O O . ALA A 1 71 ? 3.334 -2.757 -28.073 1.00 51.84 71 ALA A O 1
ATOM 544 N N . VAL A 1 72 ? 2.632 -1.326 -26.499 1.00 53.94 72 VAL A N 1
ATOM 545 C CA . VAL A 1 72 ? 1.368 -0.905 -27.101 1.00 53.94 72 VAL A CA 1
ATOM 546 C C . VAL A 1 72 ? 1.681 0.249 -28.055 1.00 53.94 72 VAL A C 1
ATOM 548 O O . VAL A 1 72 ? 1.024 1.278 -28.106 1.00 53.94 72 VAL A O 1
ATOM 551 N N . LEU A 1 73 ? 2.757 0.083 -28.819 1.00 54.25 73 LEU A N 1
ATOM 552 C CA . LEU A 1 73 ? 3.026 0.868 -29.997 1.00 54.25 73 LEU A CA 1
ATOM 553 C C . LEU A 1 73 ? 2.771 -0.076 -31.161 1.00 54.25 73 LEU A C 1
ATOM 555 O O . LEU A 1 73 ? 3.495 -1.060 -31.375 1.00 54.25 73 LEU A O 1
ATOM 559 N N . HIS A 1 74 ? 1.700 0.233 -31.892 1.00 57.34 74 HIS A N 1
ATOM 560 C CA . HIS A 1 74 ? 1.434 -0.329 -33.206 1.00 57.34 74 HIS A CA 1
ATOM 561 C C . HIS A 1 74 ? 2.739 -0.300 -34.029 1.00 57.34 74 HIS A C 1
ATOM 563 O O . HIS A 1 74 ? 3.475 0.687 -33.935 1.00 57.34 74 HIS A O 1
ATOM 569 N N . PRO A 1 75 ? 3.078 -1.340 -34.816 1.00 56.34 75 PRO A N 1
ATOM 570 C CA . PRO A 1 75 ? 4.369 -1.448 -35.507 1.00 56.34 75 PRO A CA 1
ATOM 571 C C . PRO A 1 75 ? 4.800 -0.201 -36.304 1.00 56.34 75 PRO A C 1
ATOM 573 O O . PRO A 1 75 ? 5.997 0.043 -36.444 1.00 56.34 75 PRO A O 1
ATOM 576 N N . SER A 1 76 ? 3.853 0.627 -36.762 1.00 57.59 76 SER A N 1
ATOM 577 C CA . SER A 1 76 ? 4.122 1.901 -37.446 1.00 57.59 76 SER A CA 1
ATOM 578 C C . SER A 1 76 ? 4.709 3.004 -36.552 1.00 57.59 76 SER A C 1
ATOM 580 O O . SER A 1 76 ? 5.410 3.873 -37.057 1.00 57.59 76 SER A O 1
ATOM 582 N N . LEU A 1 77 ? 4.482 2.969 -35.236 1.00 54.69 77 LEU A N 1
ATOM 583 C CA . LEU A 1 77 ? 4.989 3.963 -34.281 1.00 54.69 77 LEU A CA 1
ATOM 584 C C . LEU A 1 77 ? 6.413 3.646 -33.791 1.00 54.69 77 LEU A C 1
ATOM 586 O O . LEU A 1 77 ? 7.066 4.501 -33.198 1.00 54.69 77 LEU A O 1
ATOM 590 N N . ARG A 1 78 ? 6.943 2.449 -34.092 1.00 56.91 78 ARG A N 1
ATOM 591 C CA . ARG A 1 78 ? 8.314 2.045 -33.717 1.00 56.91 78 ARG A CA 1
ATOM 592 C C . ARG A 1 78 ? 9.405 2.742 -34.534 1.00 56.91 78 ARG A C 1
ATOM 594 O O . ARG A 1 78 ? 10.538 2.810 -34.077 1.00 56.91 78 ARG A O 1
ATOM 601 N N . ARG A 1 79 ? 9.088 3.263 -35.727 1.00 50.91 79 ARG A N 1
ATOM 602 C CA . ARG A 1 79 ? 10.063 3.949 -36.602 1.00 50.91 79 ARG A CA 1
ATOM 603 C C . ARG A 1 79 ? 10.144 5.463 -36.384 1.00 50.91 79 ARG A C 1
ATOM 605 O O . ARG A 1 79 ? 11.114 6.071 -36.820 1.00 50.91 79 ARG A O 1
ATOM 612 N N . SER A 1 80 ? 9.168 6.064 -35.703 1.00 53.78 80 SER A N 1
ATOM 613 C CA . SER A 1 80 ? 9.083 7.527 -35.545 1.00 53.78 80 SER A CA 1
ATOM 614 C C . SER A 1 80 ? 9.582 8.047 -34.193 1.00 53.78 80 SER A C 1
ATOM 616 O O . SER A 1 80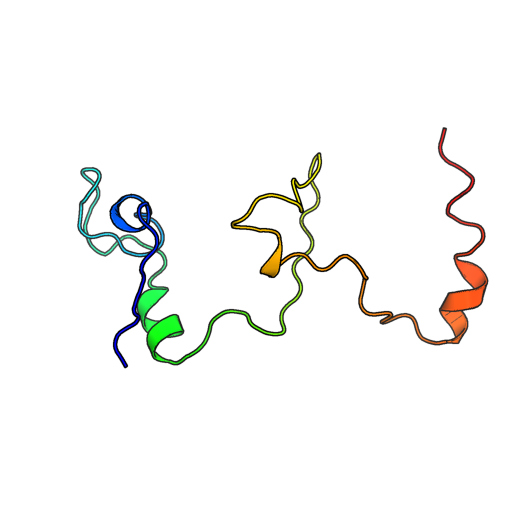 ? 9.856 9.234 -34.078 1.00 53.78 80 SER A O 1
ATOM 618 N N . LEU A 1 81 ? 9.759 7.185 -33.186 1.00 49.47 81 LEU A N 1
ATOM 619 C CA . LEU A 1 81 ? 10.221 7.587 -31.847 1.00 49.47 81 LEU A CA 1
ATOM 620 C C . LEU A 1 81 ? 11.740 7.477 -31.636 1.00 49.47 81 LEU A C 1
ATOM 622 O O . LEU A 1 81 ? 12.236 7.916 -30.604 1.00 49.47 81 LEU A O 1
ATOM 626 N N . GLN A 1 82 ? 12.502 6.983 -32.619 1.00 47.31 82 GLN A N 1
ATOM 627 C CA . GLN A 1 82 ? 13.971 6.979 -32.542 1.00 47.31 82 GLN A CA 1
ATOM 628 C C . GLN A 1 82 ? 14.572 8.402 -32.606 1.00 47.31 82 GLN A C 1
ATOM 630 O O . GLN A 1 82 ? 15.740 8.586 -32.282 1.00 47.31 82 GLN A O 1
ATOM 635 N N . TRP A 1 83 ? 13.764 9.410 -32.964 1.00 41.03 83 TRP A N 1
ATOM 636 C CA . TRP A 1 83 ? 14.181 10.809 -33.098 1.00 41.03 83 TRP A CA 1
ATOM 637 C C . TRP A 1 83 ? 13.771 11.730 -31.937 1.00 41.03 83 TRP A C 1
ATOM 639 O O . TRP A 1 83 ? 14.242 12.860 -31.896 1.00 41.03 83 TRP A O 1
ATOM 649 N N . LEU A 1 84 ? 12.940 11.288 -30.982 1.00 46.97 84 LEU A N 1
ATOM 650 C CA . LEU A 1 84 ? 12.430 12.174 -29.915 1.00 46.97 84 LEU A CA 1
ATOM 651 C C . LEU A 1 84 ? 13.194 12.075 -28.579 1.00 46.97 84 LEU A C 1
ATOM 653 O O . LEU A 1 84 ? 12.853 12.774 -27.635 1.00 46.97 84 LEU A O 1
ATOM 657 N N . VAL A 1 85 ? 14.240 11.246 -28.486 1.00 48.97 85 VAL A N 1
ATOM 658 C CA . VAL A 1 85 ? 15.093 11.157 -27.276 1.00 48.97 85 VAL A CA 1
ATOM 659 C C . VAL A 1 85 ? 16.374 12.005 -27.404 1.00 48.97 85 VAL A C 1
ATOM 661 O O . VAL A 1 85 ? 17.174 12.070 -26.480 1.00 48.97 85 VAL A O 1
ATOM 664 N N . VAL A 1 86 ? 16.567 12.727 -28.516 1.00 47.56 86 VAL A N 1
ATOM 665 C CA . VAL A 1 86 ? 17.721 13.628 -28.710 1.00 47.56 86 VAL A CA 1
ATOM 666 C C . VAL A 1 86 ? 17.263 15.056 -29.009 1.00 47.56 86 VAL A C 1
ATOM 668 O O . VAL A 1 86 ? 17.661 15.616 -30.014 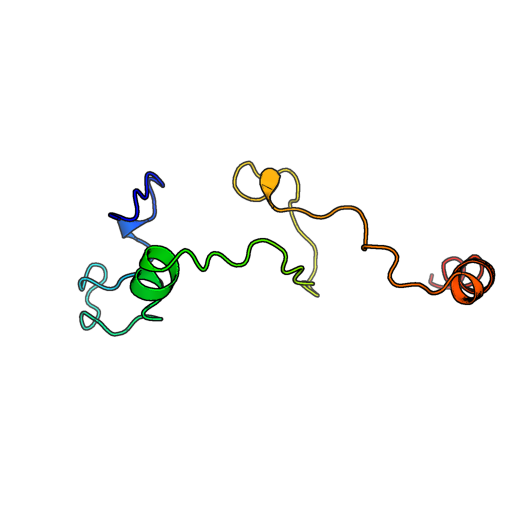1.00 47.56 86 VAL A O 1
ATOM 671 N N . VAL A 1 87 ? 16.422 15.655 -28.162 1.00 43.19 87 VAL A N 1
ATOM 672 C CA . VAL A 1 87 ? 16.440 17.111 -27.905 1.00 43.19 87 VAL A CA 1
ATOM 673 C C . VAL A 1 87 ? 15.857 17.343 -26.511 1.00 43.19 87 VAL A C 1
ATOM 675 O O . VAL A 1 87 ? 14.659 17.175 -26.304 1.00 43.19 87 VAL A O 1
ATOM 678 N N . GLY A 1 88 ? 16.708 17.709 -25.557 1.00 44.00 88 GLY A N 1
ATOM 679 C CA . GLY A 1 88 ? 16.300 18.010 -24.186 1.00 44.00 88 GLY A CA 1
ATOM 680 C C . GLY A 1 88 ? 17.491 18.121 -23.242 1.00 44.00 88 GLY A C 1
ATOM 681 O O . GLY A 1 88 ? 17.549 17.395 -22.255 1.00 44.00 88 GLY A O 1
ATOM 682 N N . LEU A 1 89 ? 18.463 18.964 -23.610 1.00 46.06 89 LEU A N 1
ATOM 683 C CA . LEU A 1 89 ? 19.196 19.759 -22.621 1.00 46.06 89 LEU A CA 1
ATOM 684 C C . LEU A 1 89 ? 18.262 20.860 -22.110 1.00 46.06 89 LEU A C 1
ATOM 686 O O . LEU A 1 89 ? 17.447 21.332 -22.940 1.00 46.06 89 LEU A O 1
#